Protein AF-A0A401ZA08-F1 (afdb_monomer)

Sequence (90 aa):
MYVYYILRGTVNKEPVELEGDVDDEQFPNVDRTEGADVIHAVLKKLADEGQQGEWTECDLTNEYFDRDDTYVFFNKKWIRRSDVPLTNTR

Mean predicted aligned error: 5.87 Å

Nearest PDB structures (foldseek):
  8hl5-assembly1_L45A  TM=4.622E-01  e=5.381E+00  Sulfolobus acidocaldarius DSM 639
  6ll9-assembly1_A  TM=3.511E-01  e=4.000E+00  Aeromonas hydrophila
  3q8r-assembly1_B  TM=2.901E-01  e=1.850E+00  Homo sapiens

Solvent-accessible surface area (backbone atoms only — not comparable to full-atom values): 5343 Å² total; per-residue (Å²): 131,52,36,39,38,40,39,32,31,32,41,95,88,39,81,43,79,46,74,52,76,49,44,68,87,83,42,68,90,61,55,78,86,44,65,55,53,43,51,53,52,52,54,50,52,36,45,75,74,65,58,71,56,57,68,45,38,34,39,42,27,41,82,84,67,51,66,83,44,41,30,31,58,51,97,96,38,67,40,46,54,90,72,51,74,82,75,74,87,121

Secondary structure (DSSP, 8-state):
--EEEEEEEEETTEEEEEEEEE-TTTSTT--SSSHHHHHHHHHHHHHHTT---EEEEEEEEETT----EEEEEETTEEEEGGGS------

Foldseek 3Di:
DKKKKWWWFAFPNHTDIDIDIDDCVQQPPQDPVDVQSVVVSVQVVCVVVVRDTGIFWMFIADPVRCSPFIWGCDPNGTDGPVPPPPPPPD

Radius of gyration: 13.39 Å; Cα contacts (8 Å, |Δi|>4): 143; chains: 1; bounding box: 46×21×34 Å

Structure (mmCIF, N/CA/C/O backbone):
data_AF-A0A401ZA08-F1
#
_entry.id   AF-A0A401ZA08-F1
#
loop_
_atom_site.group_PDB
_atom_site.id
_atom_site.type_symbol
_atom_site.label_atom_id
_atom_site.label_alt_id
_atom_site.label_comp_id
_atom_site.label_asym_id
_atom_site.label_entity_id
_atom_site.label_seq_id
_atom_site.pdbx_PDB_ins_code
_atom_site.Cartn_x
_atom_site.Cartn_y
_atom_site.Cartn_z
_atom_site.occupancy
_atom_site.B_iso_or_equiv
_atom_site.auth_seq_id
_atom_site.auth_comp_id
_atom_site.auth_asym_id
_atom_site.auth_atom_id
_atom_site.pdbx_PDB_model_num
ATOM 1 N N . MET A 1 1 ? 11.315 0.949 -13.317 1.00 72.12 1 MET A N 1
ATOM 2 C CA . MET A 1 1 ? 9.865 1.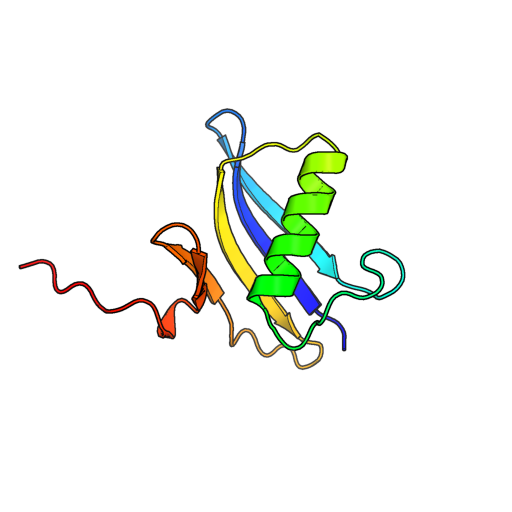161 -13.190 1.00 72.12 1 MET A CA 1
ATOM 3 C C . MET A 1 1 ? 9.635 2.031 -11.977 1.00 72.12 1 MET A C 1
ATOM 5 O O . MET A 1 1 ? 10.086 1.664 -10.893 1.00 72.12 1 MET A O 1
ATOM 9 N N . TYR A 1 2 ? 9.046 3.199 -12.189 1.00 77.75 2 TYR A N 1
ATOM 10 C CA . TYR A 1 2 ? 8.653 4.109 -11.115 1.00 77.75 2 TYR A CA 1
ATOM 11 C C . TYR A 1 2 ? 7.197 3.835 -10.731 1.00 77.75 2 TYR A C 1
ATOM 13 O O . TYR A 1 2 ? 6.355 3.639 -11.612 1.00 77.75 2 TYR A O 1
ATOM 21 N N . VAL A 1 3 ? 6.924 3.780 -9.427 1.00 87.56 3 VAL A N 1
ATOM 22 C CA . VAL A 1 3 ? 5.575 3.613 -8.880 1.00 87.56 3 VAL A CA 1
ATOM 23 C C . VAL A 1 3 ? 5.348 4.703 -7.850 1.00 87.56 3 VAL A C 1
ATOM 25 O O . VAL A 1 3 ? 6.105 4.821 -6.896 1.00 87.56 3 VAL A O 1
ATOM 28 N N . TYR A 1 4 ? 4.298 5.479 -8.039 1.00 89.69 4 TYR A N 1
ATOM 29 C CA . TYR A 1 4 ? 3.784 6.414 -7.057 1.00 89.69 4 TYR A CA 1
ATOM 30 C C . TYR A 1 4 ? 2.585 5.772 -6.359 1.00 89.69 4 TYR A C 1
ATOM 32 O O . TYR A 1 4 ? 1.742 5.153 -7.015 1.00 89.69 4 TYR A O 1
ATOM 40 N N . TYR A 1 5 ? 2.520 5.890 -5.036 1.00 91.25 5 TYR A N 1
ATOM 41 C CA . TYR A 1 5 ? 1.448 5.318 -4.232 1.00 91.25 5 TYR A CA 1
ATOM 42 C C . TYR A 1 5 ? 0.653 6.397 -3.504 1.00 91.25 5 TYR A C 1
ATOM 44 O O . TYR A 1 5 ? 1.210 7.397 -3.055 1.00 91.25 5 TYR A O 1
ATOM 52 N N . ILE A 1 6 ? -0.643 6.145 -3.324 1.00 93.31 6 ILE A N 1
ATOM 53 C CA . ILE A 1 6 ? -1.495 6.869 -2.380 1.00 93.31 6 ILE A CA 1
ATOM 54 C C . ILE A 1 6 ? -2.115 5.846 -1.436 1.00 93.31 6 ILE A C 1
ATOM 56 O O . ILE A 1 6 ? -3.002 5.090 -1.820 1.00 93.31 6 ILE A O 1
ATOM 60 N N . LEU A 1 7 ? -1.648 5.819 -0.195 1.00 94.25 7 LEU A N 1
ATOM 61 C CA . LEU A 1 7 ? -2.087 4.920 0.857 1.00 94.25 7 LEU A CA 1
ATOM 62 C C . LEU A 1 7 ? -3.101 5.621 1.765 1.00 94.25 7 LEU A C 1
ATOM 64 O O . LEU A 1 7 ? -2.822 6.669 2.345 1.00 94.25 7 LEU A O 1
ATOM 68 N N . ARG A 1 8 ? -4.276 5.017 1.933 1.00 95.12 8 ARG A N 1
ATOM 69 C CA . ARG A 1 8 ? -5.355 5.533 2.779 1.00 95.12 8 ARG A CA 1
ATOM 70 C C . ARG A 1 8 ? -5.642 4.586 3.925 1.00 95.12 8 ARG A C 1
ATOM 72 O O . ARG A 1 8 ? -5.660 3.360 3.782 1.00 95.12 8 ARG A O 1
ATOM 79 N N . GLY A 1 9 ? -5.877 5.171 5.087 1.00 93.38 9 GLY A N 1
ATOM 80 C CA . GLY A 1 9 ? -6.103 4.415 6.303 1.00 93.38 9 GLY A CA 1
ATOM 81 C C . GLY A 1 9 ? -6.539 5.287 7.459 1.00 93.38 9 GLY A C 1
ATOM 82 O O . GLY A 1 9 ? -6.996 6.415 7.294 1.00 93.38 9 GLY A O 1
ATOM 83 N N . THR A 1 10 ? -6.417 4.731 8.655 1.00 92.25 10 THR A N 1
ATOM 84 C CA . THR A 1 10 ? -6.729 5.402 9.910 1.00 92.25 10 THR A CA 1
ATOM 85 C C . THR A 1 10 ? -5.532 5.306 10.847 1.00 92.25 10 THR A C 1
ATOM 87 O O . THR A 1 10 ? -5.092 4.212 11.193 1.00 92.25 10 THR A O 1
ATOM 90 N N . VAL A 1 11 ? -5.018 6.448 11.296 1.00 90.44 11 VAL A N 1
ATOM 91 C CA . VAL A 1 11 ? -3.943 6.544 12.295 1.00 90.44 11 VAL A CA 1
ATOM 92 C C . VAL A 1 11 ? -4.519 7.284 13.497 1.00 90.44 11 VAL A C 1
ATOM 94 O O . VAL A 1 11 ? -5.119 8.338 13.337 1.00 90.44 11 VAL A O 1
ATOM 97 N N . ASN A 1 12 ? -4.402 6.737 14.711 1.00 88.62 12 ASN A N 1
ATOM 98 C CA . ASN A 1 12 ? -4.972 7.348 15.928 1.00 88.62 12 ASN A CA 1
ATOM 99 C C . ASN A 1 12 ? -6.476 7.709 15.843 1.00 88.62 12 ASN A C 1
ATOM 101 O O . ASN A 1 12 ? -6.926 8.642 16.501 1.00 88.62 12 ASN A O 1
ATOM 105 N N . LYS A 1 13 ? -7.272 6.928 15.093 1.00 87.75 13 LYS A N 1
ATOM 106 C CA . LYS A 1 13 ? -8.705 7.172 14.795 1.00 87.75 13 LYS A CA 1
ATOM 107 C C . LYS A 1 13 ? -8.988 8.358 13.868 1.00 87.75 13 LYS A C 1
ATOM 109 O O . LYS A 1 13 ? -10.153 8.698 13.674 1.00 87.75 13 LYS A O 1
ATOM 114 N N . GLU A 1 14 ? -7.960 8.944 13.271 1.00 91.69 14 GLU A N 1
ATOM 115 C CA . GLU A 1 14 ? -8.103 9.979 12.254 1.00 91.69 14 GLU A CA 1
ATOM 116 C C . GLU A 1 14 ? -7.851 9.376 10.868 1.00 91.69 14 GLU A C 1
ATOM 118 O O . GLU A 1 14 ? -6.910 8.590 10.708 1.00 91.69 14 GLU A O 1
ATOM 123 N N . PRO A 1 15 ? -8.694 9.686 9.867 1.00 91.81 15 PRO A N 1
ATOM 124 C CA . PRO A 1 15 ? -8.439 9.269 8.499 1.00 91.81 15 PRO A CA 1
ATOM 125 C C . PRO A 1 15 ? -7.181 9.976 7.990 1.00 91.81 15 PRO A C 1
ATOM 127 O O . PRO A 1 15 ? -7.072 11.199 8.072 1.00 91.81 15 PRO A O 1
ATOM 130 N N . VAL A 1 16 ? -6.239 9.198 7.467 1.00 93.31 16 VAL A N 1
ATOM 131 C CA . VAL A 1 16 ? -4.975 9.696 6.924 1.00 93.31 16 VAL A CA 1
ATOM 132 C C . VAL A 1 16 ? -4.812 9.191 5.499 1.00 93.31 16 VAL A C 1
ATOM 134 O O . VAL A 1 16 ? -5.080 8.026 5.198 1.00 93.31 16 VAL A O 1
ATOM 137 N N . GLU A 1 17 ? -4.348 10.089 4.641 1.00 94.19 17 GLU A N 1
ATOM 138 C CA . GLU A 1 17 ? -3.878 9.803 3.294 1.00 94.19 17 GLU A CA 1
ATOM 139 C C . GLU A 1 17 ? -2.381 10.122 3.251 1.00 94.19 17 GLU A C 1
ATOM 141 O O . GLU A 1 17 ? -1.962 11.209 3.652 1.00 94.19 17 GLU A O 1
ATOM 146 N N . LEU A 1 18 ? -1.580 9.146 2.834 1.00 92.00 18 LEU A N 1
ATOM 147 C CA . LEU A 1 18 ? -0.148 9.288 2.616 1.00 92.00 18 LEU A CA 1
ATOM 148 C C . LEU A 1 18 ? 0.152 9.033 1.156 1.00 92.00 18 LEU A C 1
ATOM 150 O O . LEU A 1 18 ? -0.308 8.051 0.586 1.00 92.00 18 LEU A O 1
ATOM 154 N N . GLU A 1 19 ? 0.989 9.873 0.586 1.00 92.25 19 GLU A N 1
ATOM 155 C CA . GLU A 1 19 ? 1.470 9.719 -0.774 1.00 92.25 19 GLU A CA 1
ATOM 156 C C . GLU A 1 19 ? 2.989 9.631 -0.785 1.00 92.25 19 GLU A C 1
ATOM 158 O O . GLU A 1 19 ? 3.662 10.155 0.108 1.00 92.25 19 GLU A O 1
ATOM 163 N N . GLY A 1 20 ? 3.532 8.952 -1.787 1.00 91.00 20 GLY A N 1
ATOM 164 C CA . GLY A 1 20 ? 4.970 8.843 -1.934 1.00 91.00 20 GLY A CA 1
ATOM 165 C C . GLY A 1 20 ? 5.393 8.048 -3.152 1.00 91.00 20 GLY A C 1
ATOM 166 O O . GLY A 1 20 ? 4.586 7.490 -3.894 1.00 91.00 20 GLY A O 1
ATOM 167 N N . ASP A 1 21 ? 6.703 7.998 -3.326 1.00 90.44 21 ASP A N 1
ATOM 168 C CA . ASP A 1 21 ? 7.354 7.358 -4.453 1.00 90.44 21 ASP A CA 1
ATOM 169 C C . ASP A 1 21 ? 8.010 6.053 -4.010 1.00 90.44 21 ASP A C 1
ATOM 171 O O . ASP A 1 21 ? 8.563 5.950 -2.914 1.00 90.44 21 ASP A O 1
ATOM 175 N N . VAL A 1 22 ? 7.960 5.047 -4.877 1.00 88.56 22 VAL A N 1
ATOM 176 C CA . VAL A 1 22 ? 8.676 3.784 -4.722 1.00 88.56 22 VAL A CA 1
ATOM 177 C C . VAL A 1 22 ? 9.767 3.718 -5.779 1.00 88.56 22 VAL A C 1
ATOM 179 O O . VAL A 1 22 ? 9.534 3.363 -6.939 1.00 88.56 22 VAL A O 1
ATOM 182 N N . ASP A 1 23 ? 10.977 4.054 -5.351 1.00 86.62 23 ASP A N 1
ATOM 183 C CA . ASP A 1 23 ? 12.198 4.021 -6.150 1.00 86.62 23 ASP A CA 1
ATOM 184 C C . ASP A 1 23 ? 13.223 3.003 -5.607 1.00 86.62 23 ASP A C 1
ATOM 186 O O . ASP A 1 23 ? 13.037 2.393 -4.550 1.00 86.62 23 ASP A O 1
ATOM 190 N N . ASP A 1 24 ? 14.297 2.771 -6.367 1.00 84.56 24 ASP A N 1
ATOM 191 C CA . ASP A 1 24 ? 15.344 1.794 -6.023 1.00 84.56 24 ASP A CA 1
ATOM 192 C C . ASP A 1 24 ? 16.219 2.214 -4.841 1.00 84.56 24 ASP A C 1
ATOM 194 O O . ASP A 1 24 ? 16.809 1.351 -4.190 1.00 84.56 24 ASP A O 1
ATOM 198 N N . GLU A 1 25 ? 16.298 3.508 -4.542 1.00 84.25 25 GLU A N 1
ATOM 199 C CA . GLU A 1 25 ? 17.087 4.024 -3.427 1.00 84.25 25 GLU A CA 1
ATOM 200 C C . GLU A 1 25 ? 16.355 3.794 -2.101 1.00 84.25 25 GLU A C 1
ATOM 202 O O . GLU A 1 25 ? 16.959 3.351 -1.122 1.00 84.25 25 GLU A O 1
ATOM 207 N N . GLN A 1 26 ? 15.047 4.053 -2.070 1.00 81.94 26 GLN A N 1
ATOM 208 C CA . GLN A 1 26 ? 14.222 3.919 -0.870 1.00 81.94 26 GLN A CA 1
ATOM 209 C C . GLN A 1 26 ? 13.689 2.500 -0.648 1.00 81.94 26 GLN A C 1
ATOM 211 O O . GLN A 1 26 ? 13.473 2.099 0.498 1.00 81.94 26 GLN A O 1
ATOM 216 N N . PHE A 1 27 ? 13.474 1.742 -1.725 1.00 87.62 27 PHE A N 1
ATOM 217 C CA . PHE A 1 27 ? 12.876 0.408 -1.699 1.00 87.62 27 PHE A CA 1
ATOM 218 C C . PHE A 1 27 ? 13.730 -0.591 -2.493 1.00 87.62 27 PHE A C 1
ATOM 220 O O . PHE A 1 27 ? 13.318 -1.073 -3.558 1.00 87.62 27 PHE A O 1
ATOM 227 N N . PRO A 1 28 ? 14.931 -0.927 -1.986 1.00 83.75 28 PRO A N 1
ATOM 228 C CA . PRO A 1 28 ? 15.832 -1.834 -2.677 1.00 83.75 28 PRO A CA 1
ATOM 229 C C . PRO A 1 28 ? 15.260 -3.257 -2.700 1.00 83.75 28 PRO A C 1
ATOM 231 O O . PRO A 1 28 ? 14.827 -3.785 -1.674 1.00 83.75 28 PRO A O 1
ATOM 234 N N . ASN A 1 29 ? 15.340 -3.913 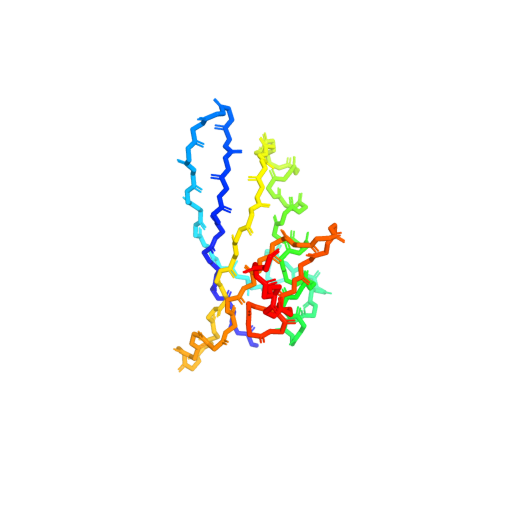-3.860 1.00 85.38 29 ASN A N 1
ATOM 235 C CA . ASN A 1 29 ? 14.867 -5.287 -4.103 1.00 85.38 29 ASN A CA 1
ATOM 236 C C . ASN A 1 29 ? 13.345 -5.495 -3.996 1.00 85.38 29 ASN A C 1
ATOM 238 O O . ASN A 1 29 ? 12.901 -6.635 -3.865 1.00 85.38 29 ASN A O 1
ATOM 242 N N . VAL A 1 30 ? 12.544 -4.430 -4.038 1.00 87.12 30 VAL A N 1
ATOM 243 C CA . VAL A 1 30 ? 11.085 -4.563 -4.134 1.00 87.12 30 VAL A CA 1
ATOM 244 C C . VAL A 1 30 ? 10.711 -4.865 -5.576 1.00 87.12 30 VAL A C 1
ATOM 24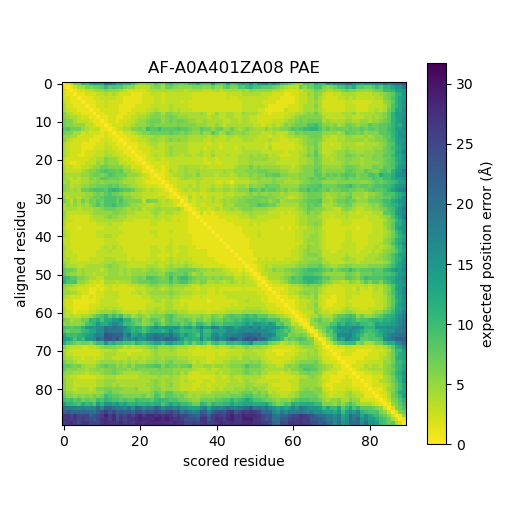6 O O . VAL A 1 30 ? 11.078 -4.116 -6.484 1.00 87.12 30 VAL A O 1
ATOM 249 N N . ASP A 1 31 ? 9.970 -5.95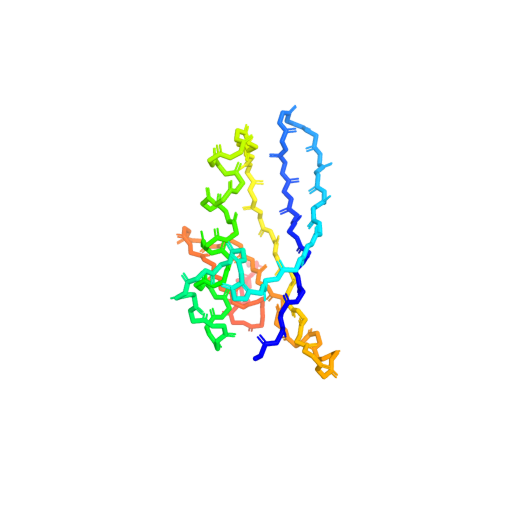1 -5.785 1.00 84.12 31 ASP A N 1
ATOM 250 C CA . ASP A 1 31 ? 9.358 -6.214 -7.079 1.00 84.12 31 ASP A CA 1
ATOM 251 C C . ASP A 1 31 ? 8.207 -5.227 -7.293 1.00 84.12 31 ASP A C 1
ATOM 253 O O . ASP A 1 31 ? 7.197 -5.250 -6.593 1.00 84.12 31 ASP A O 1
ATOM 257 N N . ARG A 1 32 ? 8.389 -4.314 -8.248 1.00 82.94 32 ARG A N 1
ATOM 258 C CA . ARG A 1 32 ? 7.403 -3.276 -8.578 1.00 82.94 32 ARG A CA 1
ATOM 259 C C . ARG A 1 32 ? 6.383 -3.723 -9.618 1.00 82.94 32 ARG A C 1
ATOM 261 O O . ARG A 1 32 ? 5.511 -2.936 -9.973 1.00 82.94 32 ARG A O 1
ATOM 268 N N . THR A 1 33 ? 6.499 -4.953 -10.118 1.00 80.69 33 THR A N 1
ATOM 269 C CA . THR A 1 33 ? 5.505 -5.538 -11.025 1.00 80.69 33 THR A CA 1
ATOM 270 C C . THR A 1 33 ? 4.290 -6.065 -10.259 1.00 80.69 33 THR A C 1
ATOM 272 O O . THR A 1 33 ? 3.169 -5.974 -10.755 1.00 80.69 33 THR A O 1
ATOM 275 N N . GLU A 1 34 ? 4.491 -6.501 -9.012 1.00 83.75 34 GLU A N 1
ATOM 276 C CA . GLU A 1 34 ? 3.445 -7.011 -8.128 1.00 83.75 34 GLU A CA 1
ATOM 277 C C . GLU A 1 34 ? 3.012 -5.934 -7.121 1.00 83.75 34 GLU A C 1
ATOM 279 O O . GLU A 1 34 ? 3.670 -5.679 -6.111 1.00 83.75 34 GLU A O 1
ATOM 284 N N . GLY A 1 35 ? 1.860 -5.300 -7.358 1.00 86.94 35 GLY A N 1
ATOM 285 C CA . GLY A 1 35 ? 1.403 -4.182 -6.523 1.00 86.94 35 GLY A CA 1
ATOM 286 C C . GLY A 1 35 ? 1.231 -4.520 -5.035 1.00 86.94 35 GLY A C 1
ATOM 287 O O . GLY A 1 35 ? 1.487 -3.680 -4.175 1.00 86.94 35 GLY A O 1
ATOM 288 N N . ALA A 1 36 ? 0.878 -5.763 -4.693 1.00 88.56 36 ALA A N 1
ATOM 289 C CA . ALA A 1 36 ? 0.799 -6.187 -3.295 1.00 88.56 36 ALA A CA 1
ATOM 290 C C . ALA A 1 36 ? 2.167 -6.133 -2.589 1.00 88.56 36 ALA A C 1
ATOM 292 O O . ALA A 1 36 ? 2.237 -5.690 -1.441 1.00 88.56 36 ALA A O 1
ATOM 293 N N . ASP A 1 37 ? 3.248 -6.522 -3.270 1.00 89.69 37 ASP A N 1
ATOM 294 C CA . ASP A 1 37 ? 4.605 -6.495 -2.715 1.00 89.69 37 ASP A CA 1
ATOM 295 C C . ASP A 1 37 ? 5.090 -5.058 -2.510 1.00 89.69 37 ASP A C 1
ATOM 297 O O . ASP A 1 37 ? 5.678 -4.744 -1.469 1.00 89.69 37 ASP A O 1
ATOM 301 N N . VAL A 1 38 ? 4.747 -4.160 -3.440 1.00 90.25 38 VAL A N 1
ATOM 302 C CA . VAL A 1 38 ? 4.966 -2.715 -3.290 1.00 90.25 38 VAL A CA 1
ATOM 303 C C . VAL A 1 38 ? 4.284 -2.193 -2.025 1.00 90.25 38 VAL A C 1
ATOM 305 O O . VAL A 1 38 ? 4.930 -1.563 -1.186 1.00 90.25 38 VAL A O 1
ATOM 308 N N . ILE A 1 39 ? 2.998 -2.504 -1.838 1.00 92.19 39 ILE A N 1
ATOM 309 C CA . ILE A 1 39 ? 2.239 -2.060 -0.662 1.00 92.19 39 ILE A CA 1
ATOM 310 C C . ILE A 1 39 ? 2.851 -2.629 0.621 1.00 92.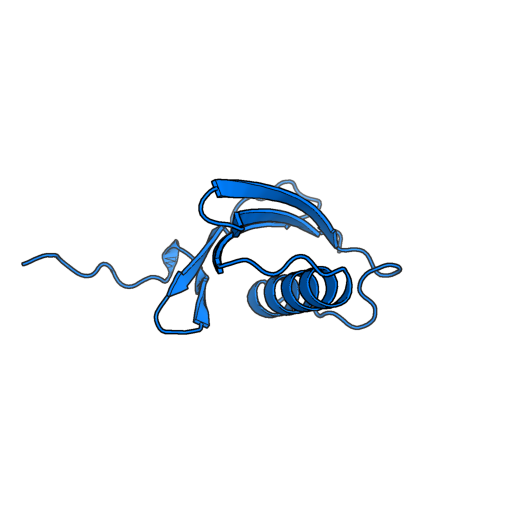19 39 ILE A C 1
ATOM 312 O O . ILE A 1 39 ? 3.028 -1.902 1.597 1.00 92.19 39 ILE A O 1
ATOM 316 N N . HIS A 1 40 ? 3.232 -3.908 0.635 1.00 92.56 40 HIS A N 1
ATOM 317 C CA . HIS A 1 40 ? 3.883 -4.521 1.793 1.00 92.56 40 HIS A CA 1
ATOM 318 C C . HIS A 1 40 ? 5.207 -3.839 2.158 1.00 92.56 40 HIS A C 1
ATOM 320 O O . HIS A 1 40 ? 5.479 -3.642 3.346 1.00 92.56 40 HIS A O 1
ATOM 326 N N . ALA A 1 41 ? 6.008 -3.446 1.167 1.00 92.25 41 ALA A N 1
ATOM 327 C CA . ALA A 1 41 ? 7.251 -2.726 1.401 1.00 92.25 41 ALA A CA 1
ATOM 328 C C . ALA A 1 41 ? 7.012 -1.318 1.971 1.00 92.25 41 ALA A C 1
ATOM 330 O O . ALA A 1 41 ? 7.663 -0.942 2.949 1.00 92.25 41 ALA A O 1
ATOM 331 N N . VAL A 1 42 ? 6.042 -0.578 1.422 1.00 92.19 42 VAL A N 1
ATOM 332 C CA . VAL A 1 42 ? 5.628 0.745 1.927 1.00 92.19 42 VAL A CA 1
ATOM 333 C C . VAL A 1 42 ? 5.157 0.648 3.376 1.00 92.19 42 VAL A C 1
ATOM 335 O O . VAL A 1 42 ? 5.648 1.372 4.237 1.00 92.19 42 VAL A O 1
ATOM 338 N N . LEU A 1 43 ? 4.269 -0.299 3.680 1.00 92.44 43 LEU A N 1
ATOM 339 C CA . LEU A 1 43 ? 3.759 -0.509 5.037 1.00 92.44 43 LEU A CA 1
ATOM 340 C C . LEU A 1 43 ? 4.863 -0.848 6.037 1.00 92.44 43 LEU A C 1
ATOM 342 O O . LEU A 1 43 ? 4.832 -0.375 7.173 1.00 92.44 43 LEU A O 1
ATOM 346 N N . LYS A 1 44 ? 5.838 -1.663 5.622 1.00 91.88 44 LYS A N 1
ATOM 347 C CA . LYS A 1 44 ? 6.987 -2.002 6.460 1.00 91.88 44 LYS A CA 1
ATOM 348 C C . LYS A 1 44 ? 7.815 -0.758 6.780 1.00 91.88 44 LYS A C 1
ATOM 350 O O . LYS A 1 44 ? 8.080 -0.511 7.950 1.00 91.88 44 LYS A O 1
ATOM 355 N N . LYS A 1 45 ? 8.145 0.047 5.767 1.00 91.38 45 LYS A N 1
ATOM 356 C CA . LYS A 1 45 ? 8.882 1.304 5.945 1.00 91.38 45 LYS A CA 1
ATOM 357 C C . LYS A 1 45 ? 8.148 2.265 6.884 1.00 91.38 45 LYS A C 1
ATOM 359 O O . LYS A 1 45 ? 8.749 2.748 7.835 1.00 91.38 45 LYS A O 1
ATOM 364 N N . LEU A 1 46 ? 6.845 2.470 6.679 1.00 90.75 46 LEU A N 1
ATOM 365 C CA . LEU A 1 46 ? 6.025 3.317 7.553 1.00 90.75 46 LEU A CA 1
ATOM 366 C C . LEU A 1 46 ? 6.034 2.820 9.004 1.00 90.75 46 LEU A C 1
ATOM 368 O O . LEU A 1 46 ? 6.116 3.616 9.936 1.00 90.75 46 LEU A O 1
ATOM 372 N N . ALA A 1 47 ? 5.992 1.502 9.212 1.00 90.06 47 ALA A N 1
ATOM 373 C CA . ALA A 1 47 ? 6.096 0.922 10.546 1.00 90.06 47 ALA A CA 1
ATOM 374 C C . ALA A 1 47 ? 7.481 1.151 11.183 1.00 90.06 47 ALA A C 1
ATOM 376 O O . ALA A 1 47 ? 7.538 1.466 12.374 1.00 90.06 47 ALA A O 1
ATOM 377 N N . ASP A 1 48 ? 8.568 1.035 10.411 1.00 90.44 48 ASP A N 1
ATOM 378 C CA . ASP A 1 48 ? 9.940 1.348 10.847 1.00 90.44 48 ASP A CA 1
ATOM 379 C C . ASP A 1 48 ? 10.111 2.847 11.183 1.00 90.44 48 ASP A C 1
ATOM 381 O O . ASP A 1 48 ? 10.831 3.200 12.118 1.00 90.44 48 ASP A O 1
ATOM 385 N N . GLU A 1 49 ? 9.389 3.730 10.48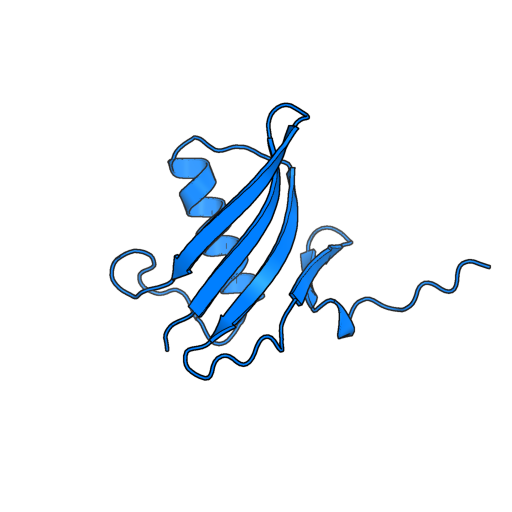9 1.00 89.38 49 GLU A N 1
ATOM 386 C CA . GLU A 1 49 ? 9.316 5.177 10.756 1.00 89.38 49 GLU A CA 1
ATOM 387 C C . GLU A 1 49 ? 8.378 5.534 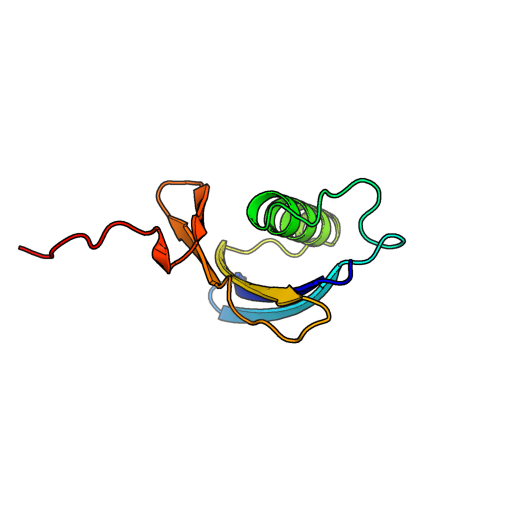11.931 1.00 89.38 49 GLU A C 1
ATOM 389 O O . GLU A 1 49 ? 8.270 6.696 12.326 1.00 89.38 49 GLU A O 1
ATOM 394 N N . GLY A 1 50 ? 7.720 4.537 12.537 1.00 86.75 50 GLY A N 1
ATOM 395 C CA . GLY A 1 50 ? 6.832 4.701 13.691 1.00 86.75 50 GLY A CA 1
ATOM 396 C C . GLY A 1 50 ? 5.385 5.060 13.343 1.00 86.75 50 GLY A C 1
ATOM 397 O O . GLY A 1 50 ? 4.577 5.303 14.242 1.00 86.75 50 GLY A O 1
ATOM 398 N N . GLN A 1 51 ? 5.020 5.061 12.062 1.00 86.06 51 GLN A N 1
ATOM 399 C CA . GLN A 1 51 ? 3.675 5.363 11.590 1.00 86.06 51 GLN A CA 1
ATOM 400 C C . GLN A 1 51 ? 2.815 4.095 11.534 1.00 86.06 51 GLN A C 1
ATOM 402 O O . GLN A 1 51 ? 2.619 3.460 10.497 1.00 86.06 51 GLN A O 1
ATOM 407 N N . GLN A 1 52 ? 2.288 3.717 12.699 1.00 84.62 52 GLN A N 1
ATOM 408 C CA . GLN A 1 52 ? 1.383 2.579 12.838 1.00 84.62 52 GLN A CA 1
ATOM 409 C C . GLN A 1 52 ? -0.072 3.024 12.660 1.00 84.62 52 GLN A C 1
ATOM 411 O O . GLN A 1 52 ? -0.603 3.802 13.453 1.00 84.62 52 GLN A O 1
ATOM 416 N N . GLY A 1 53 ? -0.719 2.509 11.617 1.00 86.81 53 GLY A N 1
ATOM 417 C CA . GLY A 1 53 ? -2.115 2.776 11.289 1.00 86.81 53 GLY A CA 1
ATOM 418 C C . GLY A 1 53 ? -2.809 1.553 10.706 1.00 86.81 53 GLY A C 1
ATOM 419 O O . GLY A 1 53 ? -2.167 0.593 10.278 1.00 86.81 53 GLY A O 1
ATOM 420 N N . GLU A 1 54 ? -4.135 1.598 10.688 1.00 90.56 54 GLU A N 1
ATOM 421 C CA . GLU A 1 54 ? -4.962 0.645 9.956 1.00 90.56 54 GLU A CA 1
ATOM 422 C C . GLU A 1 54 ? -5.127 1.137 8.519 1.00 90.56 54 GLU A C 1
ATOM 424 O O . GLU A 1 54 ? -5.938 2.017 8.234 1.00 90.56 54 GLU A O 1
ATOM 429 N N . TRP A 1 55 ? -4.330 0.582 7.614 1.00 93.25 55 TRP A N 1
ATOM 430 C CA . TRP A 1 55 ? -4.363 0.905 6.190 1.00 93.25 55 TRP A CA 1
ATOM 431 C C . TRP A 1 55 ? -5.357 0.008 5.459 1.00 93.25 55 TRP A C 1
ATOM 433 O O . TRP A 1 55 ? -5.358 -1.209 5.651 1.00 93.25 55 TRP A O 1
ATOM 443 N N . THR A 1 56 ? -6.218 0.606 4.640 1.00 93.44 56 THR A N 1
ATOM 444 C CA . THR A 1 56 ? -7.378 -0.083 4.054 1.00 93.44 56 THR A CA 1
ATOM 445 C C . THR A 1 56 ? -7.439 0.008 2.536 1.00 93.44 56 THR A C 1
ATOM 447 O O . THR A 1 56 ? -8.016 -0.880 1.910 1.00 93.44 56 THR A O 1
ATOM 450 N N . GLU A 1 57 ? -6.831 1.028 1.934 1.00 93.94 57 GLU A N 1
ATOM 451 C CA . GLU A 1 57 ? -6.825 1.240 0.486 1.00 93.94 57 GLU A CA 1
ATOM 452 C C . GLU A 1 57 ? -5.461 1.785 0.040 1.00 93.94 57 GLU A C 1
ATOM 454 O O . GLU A 1 57 ? -4.815 2.524 0.781 1.00 93.94 57 GLU A O 1
ATOM 459 N N . CYS A 1 58 ? -5.007 1.397 -1.150 1.00 93.69 58 CYS A N 1
ATOM 460 C CA . CYS A 1 58 ? -3.796 1.923 -1.766 1.00 93.69 58 CYS A CA 1
ATOM 461 C C . CYS A 1 58 ? -3.995 2.058 -3.275 1.00 93.69 58 CYS A C 1
ATOM 463 O O . CYS A 1 58 ? -4.308 1.070 -3.932 1.00 93.69 58 CYS A O 1
ATOM 465 N N . ASP A 1 59 ? -3.791 3.247 -3.828 1.00 92.06 59 ASP A N 1
ATOM 466 C CA . ASP A 1 59 ? -3.696 3.438 -5.274 1.00 92.06 59 ASP A CA 1
ATOM 467 C C . ASP A 1 59 ? -2.238 3.348 -5.698 1.00 92.06 59 ASP A C 1
ATOM 469 O O . ASP A 1 59 ? -1.397 4.046 -5.135 1.00 92.06 59 ASP A O 1
ATOM 473 N N . LEU A 1 60 ? -1.944 2.539 -6.713 1.00 90.56 60 LEU A N 1
ATOM 474 C CA . LEU A 1 60 ? -0.634 2.511 -7.350 1.00 90.56 60 LEU A CA 1
ATOM 475 C C . LEU A 1 60 ? -0.738 3.110 -8.750 1.00 90.56 60 LEU A C 1
ATOM 477 O O . LEU A 1 60 ? -1.613 2.759 -9.536 1.00 90.56 60 LEU A O 1
ATOM 481 N N . THR A 1 61 ? 0.164 4.037 -9.052 1.00 88.69 61 THR A N 1
ATOM 482 C CA . THR A 1 61 ? 0.285 4.686 -10.357 1.00 88.69 61 THR A CA 1
ATOM 483 C C . THR A 1 61 ? 1.692 4.458 -10.881 1.00 88.69 61 THR A C 1
ATOM 485 O O . THR A 1 61 ? 2.664 4.742 -10.186 1.00 88.69 61 THR A O 1
ATOM 488 N N . ASN A 1 62 ? 1.825 3.948 -12.100 1.00 82.62 62 ASN A N 1
ATOM 489 C CA . ASN A 1 62 ? 3.135 3.756 -12.724 1.00 82.62 62 ASN A CA 1
ATOM 490 C C . ASN A 1 62 ? 3.596 5.005 -13.508 1.00 82.62 62 ASN A C 1
ATOM 492 O O . ASN A 1 62 ?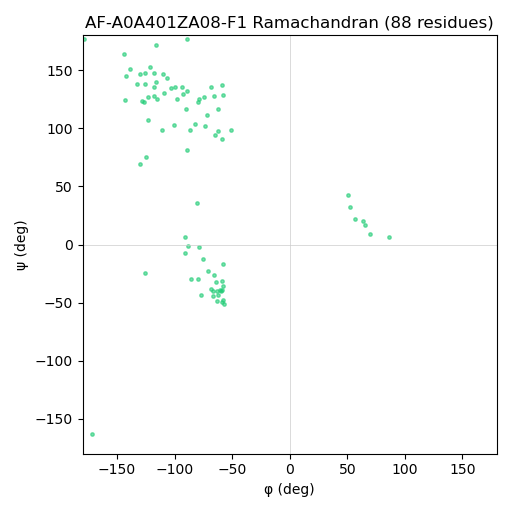 2.870 5.989 -13.645 1.00 82.62 62 ASN A O 1
ATOM 496 N N . GLU A 1 63 ? 4.807 4.951 -14.068 1.00 73.62 63 GLU A N 1
ATOM 497 C CA . GLU A 1 63 ? 5.400 6.015 -14.902 1.00 73.62 63 GLU A CA 1
ATOM 498 C C . GLU A 1 63 ? 4.591 6.407 -16.153 1.00 73.62 63 GLU A C 1
ATOM 500 O O . GLU A 1 63 ? 4.805 7.480 -16.715 1.00 73.62 63 GLU A O 1
ATOM 505 N N . TYR A 1 64 ? 3.638 5.573 -16.575 1.00 75.25 64 TYR A N 1
ATOM 506 C CA . TYR A 1 64 ? 2.728 5.860 -17.683 1.00 75.25 64 TYR A CA 1
ATOM 507 C C . TYR A 1 64 ? 1.430 6.544 -17.226 1.00 75.25 64 TYR A C 1
ATOM 509 O O . TYR A 1 64 ? 0.540 6.764 -18.045 1.00 75.25 64 TYR A O 1
ATOM 517 N N . PHE A 1 65 ? 1.330 6.911 -15.940 1.00 63.06 65 PHE A N 1
ATOM 518 C CA . PHE A 1 65 ? 0.131 7.455 -15.291 1.00 63.06 65 PHE A CA 1
ATOM 519 C C . PHE A 1 65 ? -1.097 6.547 -15.399 1.00 63.06 65 PHE A C 1
ATOM 521 O O . PHE A 1 65 ? -2.235 6.998 -15.239 1.00 63.06 65 PHE A O 1
ATOM 528 N N . ASP A 1 66 ? -0.863 5.260 -15.629 1.00 65.75 66 ASP A N 1
ATOM 529 C CA . ASP A 1 66 ? -1.901 4.248 -15.613 1.00 65.75 66 ASP A CA 1
ATOM 530 C C . ASP A 1 66 ? -2.272 4.022 -14.138 1.00 65.75 66 ASP A C 1
ATOM 532 O O . ASP A 1 66 ? -1.515 3.423 -13.371 1.00 65.75 66 ASP A O 1
ATOM 536 N N . ARG A 1 67 ? -3.401 4.604 -13.707 1.00 61.00 67 ARG A N 1
ATOM 537 C CA . ARG A 1 67 ? -4.000 4.408 -12.369 1.00 61.00 67 ARG A CA 1
ATOM 538 C C . ARG A 1 67 ? -4.800 3.102 -12.313 1.00 61.00 67 ARG A C 1
ATOM 540 O O . ARG A 1 67 ? -5.879 3.062 -11.724 1.00 61.00 67 ARG A O 1
ATOM 547 N N . ASP A 1 68 ? -4.341 2.064 -12.999 1.00 60.91 68 ASP A N 1
ATOM 548 C CA . ASP A 1 68 ? -5.173 0.881 -13.249 1.00 60.91 68 ASP A CA 1
ATOM 549 C C . ASP A 1 68 ? -5.327 -0.005 -12.003 1.00 60.91 68 ASP A C 1
ATOM 551 O O . ASP A 1 68 ? -6.214 -0.854 -11.936 1.00 60.91 68 ASP A O 1
ATOM 555 N N . ASP A 1 69 ? -4.522 0.238 -10.965 1.00 78.50 69 ASP A N 1
ATOM 556 C CA . ASP A 1 69 ? -4.399 -0.671 -9.839 1.00 78.50 69 ASP A CA 1
ATOM 557 C C . ASP A 1 69 ? -4.683 0.002 -8.483 1.00 78.50 69 ASP A C 1
ATOM 559 O O . ASP A 1 69 ? -3.790 0.258 -7.671 1.00 78.50 69 ASP A O 1
ATOM 563 N N . THR A 1 70 ? -5.967 0.246 -8.195 1.00 89.31 70 THR A N 1
ATOM 564 C CA . THR A 1 70 ? -6.431 0.45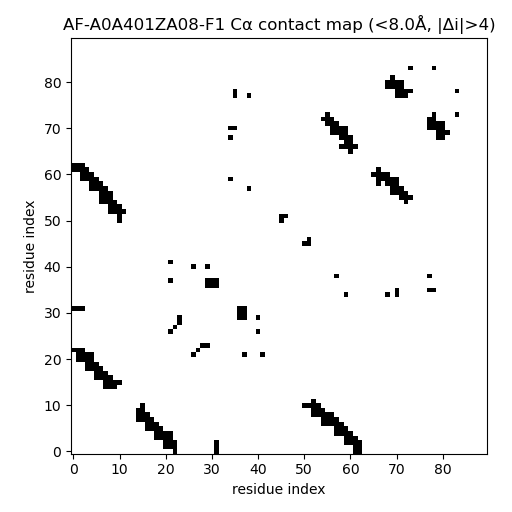0 -6.810 1.00 89.31 70 THR A CA 1
ATOM 565 C C . THR A 1 70 ? -6.467 -0.896 -6.095 1.00 89.31 70 THR A C 1
ATOM 567 O O . THR A 1 70 ? -7.133 -1.829 -6.544 1.00 89.31 70 THR A O 1
ATOM 570 N N . TYR A 1 71 ? -5.828 -0.990 -4.937 1.00 92.00 71 TYR A N 1
ATOM 571 C CA . TYR A 1 71 ? -5.855 -2.139 -4.041 1.00 92.00 71 TYR A CA 1
ATOM 572 C C . TYR A 1 71 ? -6.634 -1.824 -2.768 1.00 92.00 71 TYR A C 1
ATOM 574 O O . TYR A 1 71 ? -6.589 -0.716 -2.239 1.00 92.00 71 TYR A O 1
ATOM 582 N N . VAL A 1 72 ? -7.309 -2.833 -2.227 1.00 92.38 72 VAL A N 1
ATOM 583 C CA . VAL A 1 72 ? -7.971 -2.762 -0.923 1.00 92.38 72 VAL A CA 1
ATOM 584 C C . VAL A 1 72 ? -7.495 -3.892 -0.026 1.00 92.38 72 VAL A C 1
ATOM 586 O O . VAL A 1 72 ? -7.200 -4.999 -0.488 1.00 92.38 72 VAL A O 1
ATOM 589 N N . PHE A 1 73 ? -7.437 -3.626 1.275 1.00 91.19 73 PHE A N 1
ATOM 590 C CA . PHE A 1 73 ? -7.147 -4.653 2.260 1.00 91.19 73 PHE A CA 1
ATOM 591 C C . PHE A 1 73 ? -8.426 -5.433 2.579 1.00 91.19 73 PHE A C 1
ATOM 593 O O . PHE A 1 73 ? -9.309 -4.965 3.298 1.00 91.19 73 PHE A O 1
ATOM 600 N N . PHE A 1 74 ? -8.540 -6.643 2.035 1.00 87.62 74 PHE A N 1
ATOM 601 C CA . PHE A 1 74 ? -9.704 -7.508 2.196 1.00 87.62 74 PHE A CA 1
ATOM 602 C C . PHE A 1 74 ? -9.272 -8.928 2.562 1.00 87.62 74 PHE A C 1
ATOM 604 O O . PHE A 1 74 ? -8.313 -9.471 2.022 1.00 87.62 74 PHE A O 1
ATOM 611 N N . ASN A 1 75 ? -9.982 -9.559 3.500 1.00 86.62 75 ASN A N 1
ATOM 612 C CA . ASN A 1 75 ? -9.687 -10.925 3.949 1.00 86.62 75 ASN A CA 1
ATOM 613 C C . ASN A 1 75 ? -8.202 -11.151 4.337 1.00 86.62 75 ASN A C 1
ATOM 615 O O . ASN A 1 75 ? -7.602 -12.175 4.003 1.00 86.62 75 ASN A O 1
ATOM 619 N N . LYS A 1 76 ? -7.609 -10.178 5.049 1.00 86.06 76 LYS A N 1
ATOM 620 C CA . LYS A 1 76 ? -6.200 -10.164 5.498 1.00 86.06 76 LYS A CA 1
ATOM 621 C C . LYS A 1 76 ? -5.155 -10.136 4.370 1.00 86.06 76 LYS A C 1
ATOM 623 O O . LYS A 1 76 ? -4.011 -10.523 4.603 1.00 86.06 76 LYS A O 1
ATOM 628 N N . LYS A 1 77 ? -5.530 -9.714 3.161 1.00 89.38 77 LYS A N 1
ATOM 629 C CA . LYS A 1 77 ? -4.628 -9.587 2.010 1.00 89.38 77 LYS A CA 1
ATOM 630 C C . LYS A 1 77 ? -4.921 -8.303 1.240 1.00 89.38 77 LYS A C 1
ATOM 632 O O . LYS A 1 77 ? -6.059 -7.843 1.215 1.00 89.38 77 LYS A O 1
ATOM 637 N N . TRP A 1 78 ? -3.900 -7.749 0.598 1.00 91.75 78 TRP A N 1
ATOM 638 C CA . TRP A 1 78 ? -4.086 -6.700 -0.399 1.00 91.75 78 TRP A CA 1
ATOM 639 C C . TRP A 1 78 ? -4.506 -7.340 -1.714 1.00 91.75 78 TRP A C 1
ATOM 641 O O . TRP A 1 78 ? -3.818 -8.223 -2.222 1.00 91.75 78 TRP A O 1
ATOM 651 N N . ILE A 1 79 ? -5.657 -6.928 -2.232 1.00 90.12 79 ILE A N 1
ATOM 652 C CA . ILE A 1 79 ? -6.189 -7.408 -3.509 1.00 90.12 79 ILE A CA 1
ATOM 653 C C . ILE A 1 79 ? -6.589 -6.218 -4.367 1.00 90.12 79 ILE A C 1
ATOM 655 O O . ILE A 1 79 ? -7.026 -5.196 -3.832 1.00 90.12 79 ILE A O 1
ATOM 659 N N . ARG A 1 80 ? -6.440 -6.338 -5.690 1.00 89.00 80 ARG A N 1
ATOM 660 C CA . ARG A 1 80 ? -6.927 -5.311 -6.615 1.00 89.00 80 ARG A CA 1
ATOM 661 C C . ARG A 1 80 ? -8.425 -5.148 -6.404 1.00 89.00 80 ARG A C 1
ATOM 663 O O . ARG A 1 80 ? -9.150 -6.132 -6.272 1.00 89.00 80 ARG A O 1
ATOM 670 N N . ARG A 1 81 ? -8.906 -3.911 -6.383 1.00 86.69 81 ARG A N 1
ATOM 671 C CA . ARG A 1 81 ? -10.315 -3.583 -6.152 1.00 86.69 81 ARG A CA 1
ATOM 672 C C . ARG A 1 81 ? -11.225 -4.252 -7.180 1.00 86.69 81 ARG A C 1
ATOM 674 O O . ARG A 1 81 ? -12.305 -4.703 -6.818 1.00 86.69 81 ARG A O 1
ATOM 681 N N . SER A 1 82 ? -10.760 -4.365 -8.422 1.00 84.06 82 SER A N 1
ATOM 682 C CA . SER A 1 82 ? -11.447 -5.070 -9.511 1.00 84.06 82 SER A CA 1
ATOM 683 C C . SER A 1 82 ? -11.558 -6.585 -9.286 1.00 84.06 82 SER A C 1
ATOM 685 O O . SER A 1 82 ? -12.505 -7.195 -9.774 1.00 84.06 82 SER A O 1
ATOM 687 N N . ASP A 1 83 ? -10.638 -7.179 -8.517 1.00 83.50 83 ASP A N 1
ATOM 688 C CA . ASP A 1 83 ? -10.634 -8.604 -8.152 1.00 83.50 83 ASP A CA 1
ATOM 689 C C . ASP A 1 83 ? -11.386 -8.893 -6.845 1.00 83.50 83 ASP A C 1
ATOM 691 O O . ASP A 1 83 ? -11.583 -10.058 -6.484 1.00 83.50 83 ASP A O 1
ATOM 695 N N . VAL A 1 84 ? -11.817 -7.858 -6.111 1.00 81.50 84 VAL A N 1
ATOM 696 C CA . VAL A 1 84 ? -12.672 -8.044 -4.937 1.00 81.50 84 VAL A CA 1
ATOM 697 C C . VAL A 1 84 ? -13.970 -8.674 -5.432 1.00 81.50 84 VAL A C 1
ATOM 699 O O . VAL A 1 84 ? -14.694 -8.043 -6.209 1.00 81.50 84 VAL A O 1
ATOM 702 N N . PRO A 1 85 ? -14.302 -9.907 -5.005 1.00 76.56 85 PRO A N 1
ATOM 703 C CA . PRO A 1 85 ? -15.543 -10.523 -5.425 1.00 76.56 85 PRO A CA 1
ATOM 704 C C . PRO A 1 85 ? -16.684 -9.601 -5.009 1.00 76.56 85 PRO A C 1
ATOM 706 O O . PRO A 1 85 ? -16.757 -9.190 -3.850 1.00 76.56 85 PRO A O 1
ATOM 709 N N . LEU A 1 86 ? -17.570 -9.278 -5.955 1.00 67.94 86 LEU A N 1
ATOM 710 C CA . LEU A 1 86 ? -18.821 -8.594 -5.663 1.00 67.94 86 LEU A CA 1
ATOM 711 C C . LEU A 1 86 ? -19.596 -9.487 -4.691 1.00 67.94 86 LEU A C 1
ATOM 713 O O . LEU A 1 86 ? -20.326 -10.389 -5.103 1.00 67.94 86 LEU A O 1
ATOM 717 N N . THR A 1 87 ? -19.415 -9.284 -3.387 1.00 58.84 87 THR A N 1
ATOM 718 C CA . THR A 1 87 ? -20.321 -9.838 -2.392 1.00 58.84 87 THR A CA 1
ATOM 719 C C . THR A 1 87 ? -21.649 -9.156 -2.636 1.00 58.84 87 THR A C 1
ATOM 721 O O . THR A 1 87 ? -21.891 -8.040 -2.188 1.00 58.84 87 THR A O 1
ATOM 724 N N . ASN A 1 88 ? -22.469 -9.833 -3.433 1.00 44.84 88 ASN A N 1
ATOM 725 C CA . ASN A 1 88 ? -23.882 -9.595 -3.597 1.00 44.84 88 ASN A CA 1
ATOM 726 C C . ASN A 1 88 ? -24.469 -9.566 -2.181 1.00 44.84 88 ASN A C 1
ATOM 728 O O . ASN A 1 88 ? -24.630 -10.613 -1.554 1.00 44.84 88 ASN A O 1
ATOM 732 N N . THR A 1 89 ? -24.679 -8.370 -1.636 1.00 46.72 89 THR A N 1
ATOM 733 C CA . THR A 1 89 ? -25.447 -8.165 -0.414 1.00 46.72 89 THR A CA 1
ATOM 734 C C . THR A 1 89 ? -26.859 -8.641 -0.715 1.00 46.72 89 THR A C 1
ATOM 736 O O . THR A 1 89 ? -27.640 -7.947 -1.364 1.00 46.72 89 THR A O 1
ATOM 739 N N . ARG A 1 90 ? -27.149 -9.875 -0.308 1.00 41.19 90 ARG A N 1
ATOM 740 C CA . ARG A 1 90 ? -28.477 -10.471 -0.362 1.00 41.19 90 ARG A CA 1
ATOM 741 C C . ARG A 1 90 ? -28.980 -10.713 1.046 1.00 41.19 90 ARG A C 1
ATOM 743 O O . ARG A 1 90 ? -28.157 -11.141 1.884 1.00 41.19 90 ARG A O 1
#

Organism: NCBI:txid1936993

pLDDT: mean 85.01, std 10.94, range [41.19, 95.12]